Protein AF-A0AAU1Y6W6-F1 (afdb_monomer)

Radius of gyration: 13.78 Å; Cα contacts (8 Å, |Δi|>4): 88; chains: 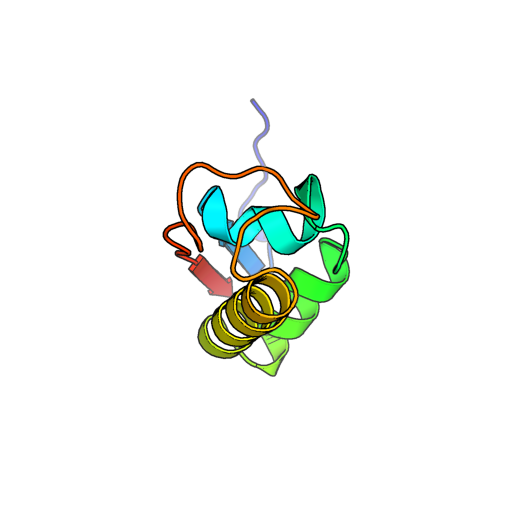1; bounding box: 32×22×35 Å

pLDDT: mean 91.74, std 8.06, range [54.12, 98.06]

Solvent-accessible surface area (backbone atoms only — not comparable to full-atom values): 4854 Å² total; per-residue (Å²): 141,87,87,76,68,68,91,82,53,58,61,52,74,50,65,33,73,46,46,46,31,38,43,70,81,64,61,77,43,51,75,68,51,53,54,48,40,40,74,77,56,29,62,64,51,48,52,52,49,47,52,56,57,36,64,77,33,61,81,19,77,86,59,80,53,98,52,59,66,66,74,64,47,69,50,78,49,74,112

Structure (mmCIF, N/CA/C/O backbone):
data_AF-A0AAU1Y6W6-F1
#
_entry.id   AF-A0AAU1Y6W6-F1
#
loop_
_atom_site.group_PDB
_atom_site.id
_atom_site.type_symbol
_atom_site.label_atom_id
_atom_site.label_alt_id
_atom_site.label_comp_id
_atom_site.label_asym_id
_atom_site.label_entity_id
_atom_site.label_seq_id
_atom_site.pdbx_PDB_ins_code
_atom_site.Cartn_x
_atom_site.Cartn_y
_atom_site.Cartn_z
_atom_site.occupancy
_atom_site.B_iso_or_equiv
_atom_site.auth_seq_id
_atom_site.auth_comp_id
_atom_site.auth_asym_id
_atom_site.auth_atom_id
_atom_site.pdbx_PDB_model_num
ATOM 1 N N . MET A 1 1 ? 7.191 13.515 17.376 1.00 54.12 1 MET A N 1
ATOM 2 C CA . MET A 1 1 ? 6.242 12.557 17.982 1.00 54.12 1 MET A CA 1
ATOM 3 C C . MET A 1 1 ? 4.888 13.236 18.041 1.00 54.12 1 MET A C 1
ATOM 5 O O . MET A 1 1 ? 4.835 14.362 18.516 1.00 54.12 1 MET A O 1
ATOM 9 N N . GLY A 1 2 ? 3.849 12.601 17.506 1.00 85.00 2 GLY A N 1
ATOM 10 C CA . GLY A 1 2 ? 2.465 13.069 17.598 1.00 85.00 2 GLY A CA 1
ATOM 11 C C . GLY A 1 2 ? 1.625 12.015 18.310 1.00 85.00 2 GLY A C 1
ATOM 12 O O . GLY A 1 2 ? 1.932 10.828 18.218 1.00 85.00 2 GLY A O 1
ATOM 13 N N . SER A 1 3 ? 0.601 12.446 19.032 1.00 89.00 3 SER A N 1
ATOM 14 C CA . SER A 1 3 ? -0.384 11.575 19.670 1.00 89.00 3 SER A CA 1
ATOM 15 C C . SER A 1 3 ? -1.785 12.037 19.287 1.00 89.00 3 SER A C 1
ATOM 17 O O . SER A 1 3 ? -2.002 13.206 18.969 1.00 89.00 3 SER A O 1
ATOM 19 N N . THR A 1 4 ? -2.733 11.107 19.293 1.00 89.44 4 THR A N 1
ATOM 20 C CA . THR A 1 4 ? -4.151 11.393 19.078 1.00 89.44 4 THR A CA 1
ATOM 21 C C . THR A 1 4 ? -4.975 10.498 20.008 1.00 89.44 4 THR A C 1
ATOM 23 O O . THR A 1 4 ? -4.582 9.343 20.218 1.00 89.44 4 THR A O 1
ATOM 26 N N . PRO A 1 5 ? -6.055 11.005 20.625 1.00 90.88 5 PRO A N 1
ATOM 27 C CA . PRO A 1 5 ? -6.967 10.185 21.415 1.00 90.88 5 PRO A CA 1
ATOM 28 C C . PRO A 1 5 ? -7.591 9.076 20.562 1.00 90.88 5 PRO A C 1
ATOM 30 O O . PRO A 1 5 ? -8.018 9.316 19.436 1.00 90.88 5 PRO A O 1
ATOM 33 N N . THR A 1 6 ? -7.679 7.853 21.087 1.00 88.75 6 THR A N 1
ATOM 34 C CA . THR A 1 6 ? -8.271 6.732 20.333 1.00 88.75 6 THR A CA 1
ATOM 35 C C . THR A 1 6 ? -9.781 6.877 20.145 1.00 88.75 6 THR A C 1
ATOM 37 O O . THR A 1 6 ? -10.327 6.283 19.225 1.00 88.75 6 THR A O 1
ATOM 40 N N . GLU A 1 7 ? -10.452 7.668 20.988 1.00 91.62 7 GLU A N 1
ATOM 41 C CA . GLU A 1 7 ? -11.893 7.959 20.901 1.00 91.62 7 GLU A CA 1
ATOM 42 C C . GLU A 1 7 ? -12.304 8.673 19.603 1.00 91.62 7 GLU A C 1
ATOM 44 O O . GLU A 1 7 ? -13.419 8.469 19.117 1.00 91.62 7 GLU A O 1
ATOM 49 N N . ASP A 1 8 ? -11.380 9.417 18.989 1.00 89.44 8 ASP A N 1
ATOM 50 C CA . ASP A 1 8 ? -11.607 10.135 17.730 1.00 89.44 8 ASP A CA 1
ATOM 51 C C . ASP A 1 8 ? -11.165 9.336 16.490 1.00 89.44 8 ASP A C 1
ATOM 53 O O . ASP A 1 8 ? -11.426 9.733 15.349 1.00 89.44 8 ASP A O 1
ATOM 57 N N . VAL A 1 9 ? -10.506 8.187 16.680 1.00 92.00 9 VAL A N 1
ATOM 58 C CA . VAL A 1 9 ? -9.953 7.370 15.594 1.00 92.0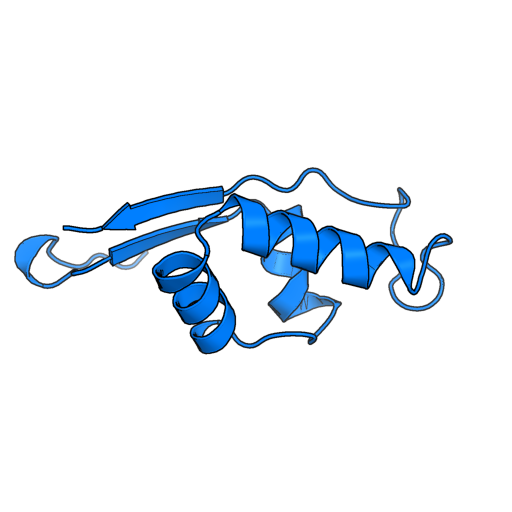0 9 VAL A CA 1
ATOM 59 C C . VAL A 1 9 ? -10.912 6.235 15.246 1.00 92.00 9 VAL A C 1
ATOM 61 O O . VAL A 1 9 ? -11.195 5.356 16.050 1.00 92.00 9 VAL A O 1
ATOM 64 N N . ARG A 1 10 ? -11.390 6.219 13.997 1.00 91.81 10 ARG A N 1
ATOM 65 C CA . ARG A 1 10 ? -12.292 5.166 13.482 1.00 91.81 10 ARG A CA 1
ATOM 66 C C . ARG A 1 10 ? -11.566 3.980 12.859 1.00 91.81 10 ARG A C 1
ATOM 68 O O . ARG A 1 10 ? -12.117 2.887 12.786 1.00 91.81 10 ARG A O 1
ATOM 75 N N . ALA A 1 11 ? -10.340 4.191 12.395 1.00 93.31 11 ALA A N 1
ATOM 76 C CA . ALA A 1 11 ? -9.486 3.139 11.870 1.00 93.31 11 ALA A CA 1
ATOM 77 C C . ALA A 1 11 ? -8.020 3.579 11.892 1.00 93.31 11 ALA A C 1
ATOM 79 O O . ALA A 1 11 ? -7.717 4.766 11.771 1.00 93.31 11 ALA A O 1
ATOM 80 N N . ALA A 1 12 ? -7.116 2.614 12.006 1.00 94.38 12 ALA A N 1
ATOM 81 C CA . ALA A 1 12 ? -5.678 2.818 11.959 1.00 94.38 12 ALA A CA 1
ATOM 82 C C . ALA A 1 12 ? -5.018 1.689 11.163 1.00 94.38 12 ALA A C 1
ATOM 84 O O . ALA A 1 12 ? -5.451 0.538 11.221 1.00 94.38 12 ALA A O 1
ATOM 85 N N . THR A 1 13 ? -3.949 2.013 10.435 1.00 96.38 13 THR A N 1
ATOM 86 C CA . THR A 1 13 ? -3.125 1.018 9.745 1.00 96.38 13 THR A CA 1
ATOM 87 C C . THR A 1 13 ? -1.654 1.223 10.069 1.00 96.38 13 THR A C 1
ATOM 89 O O . THR A 1 13 ? -1.184 2.356 10.154 1.00 96.38 13 THR A O 1
ATOM 92 N N . VAL A 1 14 ? -0.925 0.120 10.201 1.00 96.56 14 VAL A N 1
ATOM 93 C CA . VAL A 1 14 ? 0.539 0.088 10.267 1.00 96.56 14 VAL A CA 1
ATOM 94 C C . VAL A 1 14 ? 1.039 -0.709 9.070 1.00 96.56 14 VAL A C 1
ATOM 96 O O . VAL A 1 14 ? 0.503 -1.775 8.764 1.00 96.56 14 VAL A O 1
ATOM 99 N N . LEU A 1 15 ? 2.035 -0.167 8.375 1.00 96.38 15 LEU A N 1
ATOM 100 C CA . LEU A 1 15 ? 2.584 -0.699 7.129 1.00 96.38 15 LEU A CA 1
ATOM 101 C C . LEU A 1 15 ? 4.093 -0.896 7.300 1.00 96.38 15 LEU A C 1
ATOM 103 O O . LEU A 1 15 ? 4.757 -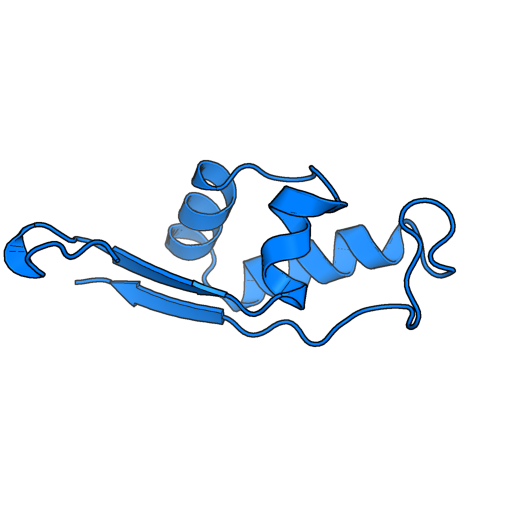0.039 7.885 1.00 96.38 15 LEU A O 1
ATOM 107 N N . SER A 1 16 ? 4.634 -2.003 6.789 1.00 95.44 16 SER A N 1
ATOM 108 C CA . SER A 1 16 ? 6.083 -2.128 6.599 1.00 95.44 16 SER A CA 1
ATOM 109 C C . SER A 1 16 ? 6.564 -1.218 5.466 1.00 95.44 16 SER A C 1
ATOM 111 O O . SER A 1 16 ? 5.763 -0.802 4.625 1.00 95.44 16 SER A O 1
ATOM 113 N N . ASP A 1 17 ? 7.878 -0.982 5.397 1.00 92.50 17 ASP A N 1
ATOM 114 C CA . ASP A 1 17 ? 8.506 -0.234 4.297 1.00 92.50 17 ASP A CA 1
ATOM 115 C C . ASP A 1 17 ? 8.086 -0.784 2.922 1.00 92.50 17 ASP A C 1
ATOM 117 O O . ASP A 1 17 ? 7.621 -0.041 2.058 1.00 92.50 17 ASP A O 1
ATOM 121 N N . GLY A 1 18 ? 8.121 -2.113 2.759 1.00 92.62 18 GLY A N 1
ATOM 122 C CA . GLY A 1 18 ? 7.691 -2.791 1.535 1.00 92.62 18 GLY A CA 1
ATOM 123 C C . GLY A 1 18 ? 6.236 -2.516 1.141 1.00 92.62 18 GLY A C 1
ATOM 124 O O . GLY A 1 18 ? 5.930 -2.425 -0.045 1.00 92.62 18 GLY A O 1
ATOM 125 N N . ALA A 1 19 ? 5.338 -2.332 2.113 1.00 94.88 19 ALA A N 1
ATOM 126 C CA . ALA A 1 19 ? 3.944 -1.987 1.842 1.00 94.88 19 ALA A CA 1
ATOM 127 C C . ALA A 1 19 ? 3.753 -0.484 1.565 1.00 94.88 19 ALA A C 1
ATOM 129 O O . ALA A 1 19 ? 2.939 -0.125 0.710 1.00 94.88 19 ALA A O 1
ATOM 130 N N . SER A 1 20 ? 4.506 0.403 2.231 1.00 95.50 20 SER A N 1
ATOM 131 C CA . SER A 1 20 ? 4.430 1.850 1.975 1.00 95.50 20 SER A CA 1
ATOM 132 C C . SER A 1 20 ? 4.911 2.241 0.581 1.00 95.50 20 SER A C 1
ATOM 134 O O . SER A 1 20 ? 4.422 3.240 0.046 1.00 95.50 20 SER A O 1
ATOM 136 N N . ARG A 1 21 ? 5.771 1.423 -0.047 1.00 94.31 21 ARG A N 1
ATOM 137 C CA . ARG A 1 21 ? 6.327 1.706 -1.381 1.00 94.31 21 ARG A CA 1
ATOM 138 C C . ARG A 1 21 ? 5.298 1.937 -2.467 1.00 94.31 21 ARG A C 1
ATOM 140 O O . ARG A 1 21 ? 5.57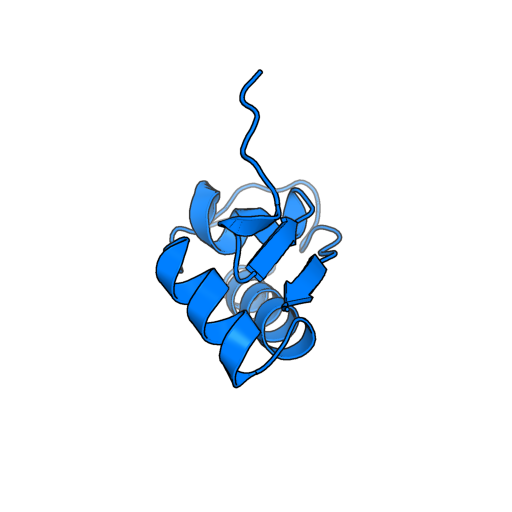7 2.661 -3.418 1.00 94.31 21 ARG A O 1
ATOM 147 N N . LEU A 1 22 ? 4.095 1.385 -2.314 1.00 96.44 22 LEU A N 1
ATOM 148 C CA . LEU A 1 22 ? 2.988 1.650 -3.228 1.00 96.44 22 LEU A CA 1
ATOM 149 C C . LEU A 1 22 ? 2.696 3.153 -3.376 1.00 96.44 22 LEU A C 1
ATOM 151 O O . LEU A 1 22 ? 2.349 3.602 -4.469 1.00 96.44 22 LEU A O 1
ATOM 155 N N . VAL A 1 23 ? 2.871 3.916 -2.294 1.00 97.12 23 VAL A N 1
ATOM 156 C CA . VAL A 1 23 ? 2.643 5.365 -2.241 1.00 97.12 23 VAL A CA 1
ATOM 157 C C . VAL A 1 23 ? 3.939 6.148 -2.421 1.00 97.12 23 VAL A C 1
ATOM 159 O O . VAL A 1 23 ? 3.951 7.126 -3.164 1.00 97.12 23 VAL A O 1
ATOM 162 N N . THR A 1 24 ? 5.022 5.740 -1.756 1.00 94.81 24 THR A N 1
ATOM 163 C CA . THR A 1 24 ? 6.275 6.507 -1.698 1.00 94.81 24 THR A CA 1
ATOM 164 C C . THR A 1 24 ? 7.111 6.372 -2.972 1.00 94.81 24 THR A C 1
ATOM 166 O O . THR A 1 24 ? 7.233 7.335 -3.724 1.00 94.81 24 THR A O 1
ATOM 169 N N . GLU A 1 25 ? 7.671 5.196 -3.254 1.00 93.62 25 GLU A N 1
ATOM 170 C CA . GLU A 1 25 ? 8.579 4.980 -4.388 1.00 93.62 25 GLU A CA 1
ATOM 171 C C . GLU A 1 25 ? 7.827 4.729 -5.695 1.00 93.62 25 GLU A C 1
ATOM 173 O O . GLU A 1 25 ? 8.229 5.210 -6.756 1.00 93.62 25 GLU A O 1
ATOM 178 N N . TYR A 1 26 ? 6.744 3.949 -5.640 1.00 93.94 26 TYR A N 1
ATOM 179 C CA . TYR A 1 26 ? 6.005 3.543 -6.832 1.00 93.94 26 TYR A CA 1
ATOM 180 C C . TYR A 1 26 ? 5.039 4.622 -7.307 1.00 93.94 26 TYR A C 1
ATOM 182 O O . TYR A 1 26 ? 4.758 4.681 -8.504 1.00 93.94 26 TYR A O 1
ATOM 190 N N . ALA A 1 27 ? 4.561 5.475 -6.393 1.00 95.88 27 ALA A N 1
ATOM 191 C CA . ALA A 1 27 ? 3.555 6.503 -6.659 1.00 95.88 27 ALA A CA 1
ATOM 192 C C . ALA A 1 27 ? 2.327 5.950 -7.419 1.00 95.88 27 ALA A C 1
ATOM 194 O O . ALA A 1 27 ? 1.762 6.614 -8.287 1.00 95.88 27 ALA A O 1
ATOM 195 N N . MET A 1 28 ? 1.938 4.707 -7.110 1.00 97.44 28 MET A N 1
ATOM 196 C CA . MET A 1 28 ? 0.827 3.986 -7.749 1.00 97.44 28 MET A CA 1
ATOM 197 C C . MET A 1 28 ? -0.479 4.083 -6.958 1.00 97.44 28 MET A C 1
ATOM 199 O O . MET A 1 28 ? -1.525 3.669 -7.450 1.00 97.44 28 MET A O 1
ATOM 203 N N . ALA A 1 29 ? -0.424 4.619 -5.740 1.00 97.62 29 ALA A N 1
ATOM 204 C CA . ALA A 1 29 ? -1.587 4.936 -4.930 1.00 97.62 29 ALA A CA 1
ATOM 205 C C . ALA A 1 29 ? -1.301 6.145 -4.037 1.00 97.62 29 ALA A C 1
ATOM 207 O O . ALA A 1 29 ? -0.157 6.471 -3.730 1.00 97.62 29 ALA A O 1
ATOM 208 N N . THR A 1 30 ? -2.359 6.779 -3.562 1.00 98.06 30 THR A N 1
ATOM 209 C CA . THR A 1 30 ? -2.333 7.750 -2.468 1.00 98.06 30 THR A CA 1
ATOM 210 C C . THR A 1 30 ? -2.629 7.063 -1.134 1.00 98.06 30 THR A C 1
ATOM 212 O O . THR A 1 30 ? -3.262 6.007 -1.086 1.00 98.06 30 THR A O 1
ATOM 215 N N . TRP A 1 31 ? -2.271 7.694 -0.010 1.00 97.12 31 TRP A N 1
ATOM 216 C CA . TRP A 1 31 ? -2.642 7.189 1.323 1.00 97.12 31 TRP A CA 1
ATOM 217 C C . TRP A 1 31 ? -4.156 7.009 1.504 1.00 97.12 31 TRP A C 1
ATOM 219 O O . TRP A 1 31 ? -4.603 6.078 2.173 1.00 97.12 31 TRP A O 1
ATOM 229 N N . ARG A 1 32 ? -4.960 7.872 0.871 1.00 97.06 32 ARG A N 1
ATOM 230 C CA . ARG A 1 32 ? -6.425 7.766 0.874 1.00 97.06 32 ARG A CA 1
ATOM 231 C C . ARG A 1 32 ? -6.905 6.514 0.138 1.00 97.06 32 ARG A C 1
ATOM 233 O O . ARG A 1 32 ? -7.833 5.856 0.605 1.00 97.06 32 ARG A O 1
ATOM 240 N N . GLU A 1 33 ? -6.300 6.184 -0.999 1.00 97.75 33 GLU A N 1
ATOM 241 C CA . GLU A 1 33 ? -6.624 4.968 -1.757 1.00 97.75 33 GLU A CA 1
ATOM 242 C C . GLU A 1 33 ? -6.193 3.717 -0.997 1.00 97.75 33 GLU A C 1
ATOM 244 O O . GLU A 1 33 ? -7.001 2.808 -0.862 1.00 97.75 33 GLU A O 1
ATOM 249 N N . VAL A 1 34 ? -5.005 3.725 -0.382 1.00 97.62 34 VAL A N 1
ATOM 250 C CA . VAL A 1 34 ? -4.548 2.663 0.532 1.00 97.62 34 VAL A CA 1
ATOM 251 C C . VAL A 1 34 ? -5.582 2.388 1.627 1.00 97.62 34 VAL A C 1
ATOM 253 O O . VAL A 1 34 ? -6.009 1.248 1.804 1.00 97.62 34 VAL A O 1
ATOM 256 N N . PHE A 1 35 ? -6.045 3.427 2.330 1.00 96.56 35 PHE A N 1
ATOM 257 C CA . PHE A 1 35 ? -7.081 3.274 3.356 1.00 96.56 35 PHE A CA 1
ATOM 258 C C . PHE A 1 35 ? -8.420 2.802 2.784 1.00 96.56 35 PHE A C 1
ATOM 260 O O . PHE A 1 35 ? -9.115 2.017 3.425 1.00 96.56 35 PHE A O 1
ATOM 267 N N . THR A 1 36 ? -8.788 3.261 1.586 1.00 96.56 36 THR A N 1
ATOM 268 C CA . THR A 1 36 ? -10.016 2.818 0.915 1.00 96.56 36 THR A CA 1
ATOM 269 C C . THR A 1 36 ? -9.949 1.321 0.620 1.00 96.56 36 THR A C 1
ATOM 271 O O . THR A 1 36 ? -10.854 0.601 1.035 1.00 96.56 36 THR A O 1
ATOM 274 N N . THR A 1 37 ? -8.855 0.843 0.016 1.00 97.50 37 THR A N 1
ATOM 275 C CA . THR A 1 37 ? -8.614 -0.581 -0.260 1.00 97.50 37 THR A CA 1
ATOM 276 C C . THR A 1 37 ? -8.639 -1.407 1.019 1.00 97.50 37 THR A C 1
ATOM 278 O O . THR A 1 37 ? -9.277 -2.452 1.057 1.00 97.50 37 THR A O 1
ATOM 281 N N . LEU A 1 38 ? -8.013 -0.938 2.101 1.00 96.81 38 LEU A N 1
ATOM 282 C CA . LEU A 1 38 ? -8.047 -1.653 3.380 1.00 96.81 38 LEU A CA 1
ATOM 283 C C . LEU A 1 38 ? -9.458 -1.792 3.940 1.00 96.81 38 LEU A C 1
ATOM 285 O O . LEU A 1 38 ? -9.808 -2.836 4.484 1.00 96.81 38 LEU A O 1
ATOM 289 N N . ARG A 1 39 ? -10.284 -0.760 3.781 1.00 95.44 39 ARG A N 1
ATOM 290 C CA . ARG A 1 39 ? -11.648 -0.757 4.303 1.00 95.44 39 ARG A CA 1
ATOM 291 C C . ARG A 1 39 ? -12.611 -1.602 3.465 1.00 95.44 39 ARG A C 1
ATOM 293 O O . ARG A 1 39 ? -13.587 -2.101 4.013 1.00 95.44 39 ARG A O 1
ATOM 300 N N . THR A 1 40 ? -12.369 -1.744 2.160 1.00 95.94 40 THR A N 1
ATOM 301 C CA . THR A 1 40 ? -13.249 -2.494 1.242 1.00 95.94 40 THR A CA 1
ATOM 302 C C . THR A 1 40 ? -12.781 -3.924 0.981 1.00 95.94 40 THR A C 1
ATOM 304 O O . THR A 1 40 ? -13.606 -4.827 0.901 1.00 95.94 40 THR A O 1
ATOM 307 N N . GLY A 1 41 ? -11.472 -4.114 0.841 1.00 94.94 41 GLY A N 1
ATOM 308 C CA . GLY A 1 41 ? -10.817 -5.349 0.401 1.00 94.94 41 GLY A CA 1
ATOM 309 C C . GLY A 1 41 ? -9.876 -5.980 1.426 1.00 94.94 41 GLY A C 1
ATOM 310 O O . GLY A 1 41 ? -9.434 -7.122 1.281 1.00 94.94 41 GLY A O 1
ATOM 311 N N . GLY A 1 42 ? -9.569 -5.244 2.494 1.00 96.19 42 GLY A N 1
ATOM 312 C CA . GLY A 1 42 ? -8.694 -5.699 3.562 1.00 96.19 42 GLY A CA 1
ATOM 313 C C . GLY A 1 42 ? -7.203 -5.731 3.191 1.00 96.19 42 GLY A C 1
ATOM 314 O O . GLY A 1 42 ? -6.798 -5.399 2.074 1.00 96.19 42 GLY A O 1
ATOM 315 N N . PRO A 1 43 ? -6.351 -6.155 4.143 1.00 96.62 43 PRO A N 1
ATOM 316 C CA . PRO A 1 43 ? -4.897 -6.201 3.969 1.00 96.62 43 PRO A CA 1
ATOM 317 C C . PRO A 1 43 ? -4.422 -7.044 2.783 1.00 96.62 43 PRO A C 1
ATOM 319 O O . PRO A 1 43 ? -3.440 -6.693 2.131 1.00 96.62 43 PRO A O 1
ATOM 322 N N . ARG A 1 44 ? -5.116 -8.150 2.489 1.00 96.81 44 ARG A N 1
ATOM 323 C CA . ARG A 1 44 ? -4.729 -9.065 1.410 1.00 96.81 44 ARG A CA 1
ATOM 324 C C . ARG A 1 44 ? -4.813 -8.397 0.041 1.00 96.81 44 ARG A C 1
ATOM 326 O O . ARG A 1 44 ? -3.869 -8.504 -0.731 1.00 96.81 44 ARG A O 1
ATOM 333 N N . GLU A 1 45 ? -5.896 -7.673 -0.230 1.00 97.50 45 GLU A N 1
ATOM 334 C CA . GLU A 1 45 ? -6.070 -6.975 -1.507 1.00 97.50 45 GLU A CA 1
ATOM 335 C C . GLU A 1 45 ? -4.994 -5.901 -1.717 1.00 97.50 45 GLU A C 1
ATOM 337 O O . GLU A 1 45 ? -4.475 -5.721 -2.823 1.00 97.50 45 GLU A O 1
ATOM 342 N N . LEU A 1 46 ? -4.597 -5.220 -0.640 1.00 97.50 46 LEU A N 1
ATOM 343 C CA . LEU A 1 46 ? -3.523 -4.239 -0.705 1.00 97.50 46 LEU A CA 1
ATOM 344 C C . LEU A 1 46 ? -2.162 -4.898 -0.980 1.00 97.50 46 LEU A C 1
ATOM 346 O O . LEU A 1 46 ? -1.420 -4.410 -1.831 1.00 97.50 46 LEU A O 1
ATOM 350 N N . ILE A 1 47 ? -1.857 -6.034 -0.342 1.00 96.38 47 ILE A N 1
ATOM 351 C CA . ILE A 1 47 ? -0.651 -6.821 -0.655 1.00 96.38 47 ILE A CA 1
ATOM 352 C C . ILE A 1 47 ? -0.670 -7.269 -2.121 1.00 96.38 47 ILE A C 1
ATOM 354 O O . ILE A 1 47 ? 0.322 -7.085 -2.824 1.00 96.38 47 ILE A O 1
ATOM 358 N N . ASP A 1 48 ? -1.793 -7.792 -2.614 1.00 96.88 48 ASP A N 1
ATOM 359 C CA . ASP A 1 48 ? -1.924 -8.211 -4.013 1.00 96.88 48 ASP A CA 1
ATOM 360 C C . ASP A 1 48 ? -1.689 -7.036 -4.978 1.00 96.88 48 ASP A C 1
ATOM 362 O O . ASP A 1 48 ? -1.076 -7.204 -6.034 1.00 96.88 48 ASP A O 1
ATOM 366 N N . THR A 1 49 ? -2.117 -5.827 -4.608 1.00 96.69 49 THR A N 1
ATOM 367 C CA . THR A 1 49 ? -1.864 -4.600 -5.378 1.00 96.69 49 THR A CA 1
ATOM 368 C C . THR A 1 49 ? -0.377 -4.245 -5.416 1.00 96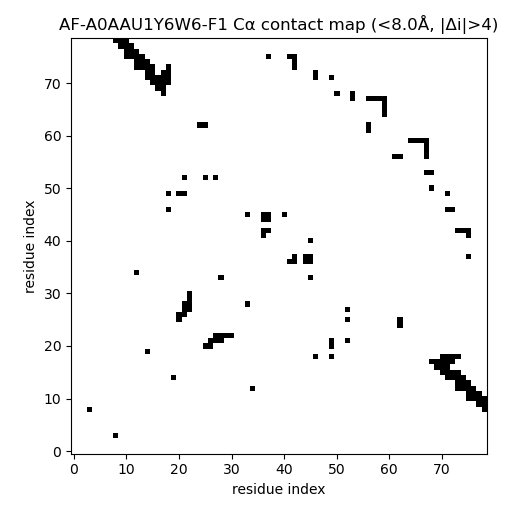.69 49 THR A C 1
ATOM 370 O O . THR A 1 49 ? 0.149 -3.971 -6.496 1.00 96.69 49 THR A O 1
ATOM 373 N N . VAL A 1 50 ? 0.328 -4.330 -4.281 1.00 94.88 50 VAL A N 1
ATOM 374 C CA . VAL A 1 50 ? 1.793 -4.160 -4.228 1.00 94.88 50 VAL A CA 1
ATOM 375 C C . VAL A 1 50 ? 2.478 -5.150 -5.171 1.00 94.88 50 VAL A C 1
ATOM 377 O O . VAL A 1 50 ? 3.279 -4.744 -6.012 1.00 94.88 50 VAL A O 1
ATOM 380 N N . ARG A 1 51 ? 2.106 -6.437 -5.111 1.00 94.94 51 ARG A N 1
ATOM 381 C CA . ARG A 1 51 ? 2.714 -7.478 -5.958 1.00 94.94 51 ARG A CA 1
ATOM 382 C C . ARG A 1 51 ? 2.437 -7.270 -7.444 1.00 94.94 51 ARG A C 1
ATOM 384 O O . ARG A 1 51 ? 3.328 -7.485 -8.262 1.00 94.94 51 ARG A O 1
ATOM 391 N N . LYS A 1 52 ? 1.239 -6.804 -7.810 1.00 95.75 52 LYS A N 1
ATOM 392 C CA . LYS A 1 52 ? 0.914 -6.444 -9.201 1.00 95.75 52 LYS A CA 1
ATOM 393 C C . LYS A 1 52 ? 1.803 -5.315 -9.717 1.00 95.75 52 LYS A C 1
ATOM 395 O O . LYS A 1 52 ? 2.270 -5.400 -10.848 1.00 95.75 52 LYS A O 1
ATOM 400 N N . VAL A 1 53 ? 2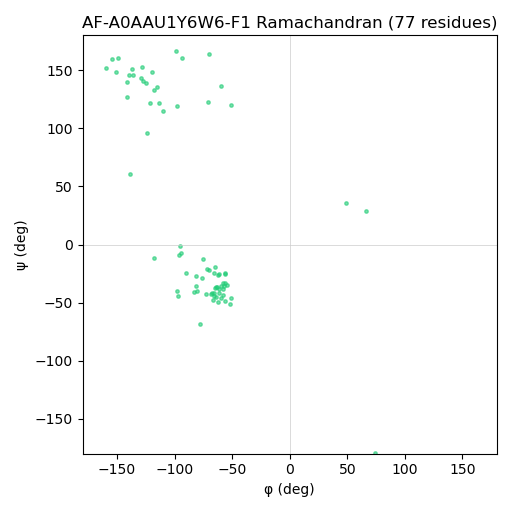.064 -4.291 -8.904 1.00 95.31 53 VAL A N 1
ATOM 401 C CA . VAL A 1 53 ? 2.953 -3.179 -9.277 1.00 95.31 53 VAL A CA 1
ATOM 402 C C . VAL A 1 53 ? 4.397 -3.653 -9.419 1.00 95.31 53 VAL A C 1
ATOM 404 O O . VAL A 1 53 ? 5.020 -3.389 -10.448 1.00 95.31 53 VAL A O 1
ATOM 407 N N . GLU A 1 54 ? 4.917 -4.409 -8.451 1.00 92.94 54 GLU A N 1
ATOM 408 C CA . GLU A 1 54 ? 6.270 -4.978 -8.516 1.00 92.94 54 GLU A CA 1
ATOM 409 C C . GLU A 1 54 ? 6.467 -5.862 -9.758 1.00 92.94 54 GLU A C 1
ATOM 411 O O . GLU A 1 54 ? 7.517 -5.798 -10.402 1.00 92.94 54 GLU A O 1
ATOM 416 N N . ALA A 1 55 ? 5.443 -6.632 -10.144 1.00 93.56 55 ALA A N 1
ATOM 417 C CA . ALA A 1 55 ? 5.464 -7.484 -11.332 1.00 93.56 55 ALA A CA 1
ATOM 418 C C . ALA A 1 55 ? 5.575 -6.703 -12.655 1.00 93.56 55 ALA A C 1
ATOM 420 O O . ALA A 1 55 ? 5.997 -7.276 -13.658 1.00 93.56 55 ALA A O 1
ATOM 421 N N . THR A 1 56 ? 5.255 -5.401 -12.673 1.00 94.31 56 THR A N 1
ATOM 422 C CA . THR A 1 56 ? 5.499 -4.540 -13.849 1.00 94.31 56 THR A CA 1
ATOM 423 C C . THR A 1 56 ? 6.972 -4.159 -14.022 1.00 94.31 56 THR A C 1
ATOM 425 O O . THR A 1 56 ? 7.358 -3.666 -15.080 1.00 94.31 56 THR A O 1
ATOM 428 N N . ASP A 1 57 ? 7.805 -4.401 -13.008 1.00 92.94 57 ASP A N 1
ATOM 429 C CA . ASP A 1 57 ? 9.232 -4.084 -13.003 1.00 92.94 57 ASP A CA 1
ATOM 430 C C . ASP A 1 57 ? 10.053 -5.219 -12.358 1.00 92.94 57 ASP A C 1
ATOM 432 O O . ASP A 1 57 ? 10.725 -5.000 -11.352 1.00 92.94 57 ASP A O 1
ATOM 436 N N . PRO A 1 58 ? 10.029 -6.452 -12.894 1.00 87.25 58 PRO A N 1
ATOM 437 C CA . PRO A 1 58 ? 10.577 -7.638 -12.218 1.00 87.25 58 PRO A CA 1
ATOM 438 C C . PRO A 1 58 ? 12.085 -7.551 -11.927 1.00 87.25 58 PRO A C 1
ATOM 440 O O . PRO A 1 58 ? 12.587 -8.191 -11.000 1.00 87.25 58 PRO A O 1
ATOM 443 N N . THR A 1 59 ? 12.807 -6.746 -12.711 1.00 88.19 59 THR A N 1
ATOM 444 C CA . THR A 1 59 ? 14.253 -6.524 -12.582 1.00 88.19 59 THR A CA 1
ATOM 445 C C . THR A 1 59 ? 14.615 -5.292 -11.756 1.00 88.19 59 THR A C 1
ATOM 447 O O . THR A 1 59 ? 15.798 -4.994 -11.632 1.00 88.19 59 THR A O 1
ATOM 450 N N . GLY A 1 60 ? 13.639 -4.530 -11.251 1.00 89.62 60 GLY A N 1
ATOM 451 C CA . GLY A 1 60 ? 13.924 -3.314 -10.488 1.00 89.62 60 GLY A CA 1
ATOM 452 C C . GLY A 1 60 ? 14.571 -2.197 -11.305 1.00 89.62 60 GLY A C 1
ATOM 453 O O . GLY A 1 60 ? 15.366 -1.438 -10.767 1.00 89.62 60 GLY A O 1
ATOM 454 N N . ARG A 1 61 ? 14.308 -2.116 -12.614 1.00 89.81 61 ARG A N 1
ATOM 455 C CA . ARG A 1 61 ? 14.902 -1.084 -13.481 1.00 89.81 61 ARG A CA 1
ATOM 456 C C . ARG A 1 61 ? 14.167 0.239 -13.355 1.00 89.81 61 ARG A C 1
ATOM 458 O O . ARG A 1 61 ? 14.804 1.287 -13.365 1.00 89.81 61 ARG A O 1
ATOM 465 N N . ARG A 1 62 ? 12.837 0.185 -13.258 1.00 90.88 62 ARG A N 1
ATOM 466 C CA 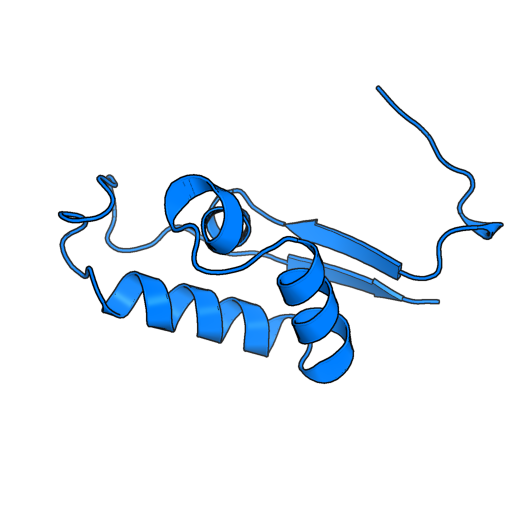. ARG A 1 62 ? 11.998 1.372 -13.074 1.00 90.88 62 ARG A CA 1
ATOM 467 C C . ARG A 1 62 ? 12.133 1.917 -11.657 1.00 90.88 62 ARG A C 1
ATOM 469 O O . ARG A 1 62 ? 12.263 3.124 -11.488 1.00 90.88 62 ARG A O 1
ATOM 476 N N . TRP A 1 63 ? 12.143 1.026 -10.669 1.00 90.31 63 TRP A N 1
ATOM 477 C CA . TRP A 1 63 ? 12.375 1.362 -9.268 1.00 90.31 63 TRP A CA 1
ATOM 478 C C . TRP A 1 63 ? 13.552 0.542 -8.738 1.00 90.31 63 TRP A C 1
ATOM 480 O O . TRP A 1 63 ? 13.336 -0.618 -8.360 1.00 90.31 63 TRP A O 1
ATOM 490 N N . PRO A 1 64 ? 14.776 1.120 -8.730 1.00 84.69 64 PRO A N 1
ATOM 491 C CA . PRO A 1 64 ? 15.992 0.459 -8.264 1.00 84.69 64 PRO A CA 1
ATOM 492 C C . PRO A 1 64 ? 15.815 -0.160 -6.883 1.00 84.69 64 PRO A C 1
ATOM 494 O O . PRO A 1 64 ? 15.512 0.530 -5.912 1.00 84.69 64 PRO A O 1
ATOM 497 N N . ARG A 1 65 ? 16.006 -1.478 -6.795 1.00 79.75 65 ARG A N 1
ATOM 498 C CA . ARG A 1 65 ? 15.877 -2.242 -5.551 1.00 79.75 65 ARG A CA 1
ATOM 499 C C . ARG A 1 65 ? 16.786 -3.459 -5.549 1.00 79.75 65 ARG A C 1
ATOM 501 O O . ARG A 1 65 ? 17.050 -4.051 -6.590 1.00 79.75 65 ARG A O 1
ATO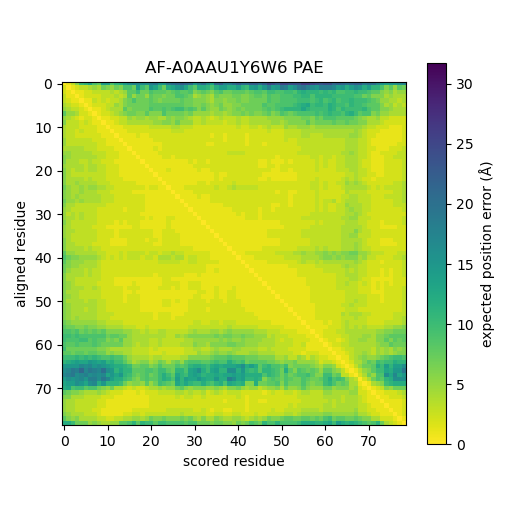M 508 N N . TYR A 1 66 ? 17.252 -3.834 -4.359 1.00 71.50 66 TYR A N 1
ATOM 509 C CA . TYR A 1 66 ? 18.206 -4.934 -4.180 1.00 71.50 66 TYR A CA 1
ATOM 510 C C . TYR A 1 66 ? 17.577 -6.323 -4.415 1.00 71.50 66 TYR A C 1
ATOM 512 O O . TYR A 1 66 ? 18.285 -7.290 -4.684 1.00 71.50 66 TYR A O 1
ATOM 520 N N . LYS A 1 67 ? 16.245 -6.434 -4.319 1.00 70.62 67 LYS A N 1
ATOM 521 C CA . LYS A 1 67 ? 15.459 -7.657 -4.550 1.00 70.62 67 LYS A CA 1
ATOM 522 C C . LYS A 1 67 ? 14.208 -7.334 -5.365 1.00 70.62 67 LYS A C 1
ATOM 524 O O . LYS A 1 67 ? 13.676 -6.235 -5.239 1.00 70.62 67 LYS A O 1
ATOM 529 N N . SER A 1 68 ? 13.709 -8.294 -6.150 1.00 66.00 68 SER A N 1
ATOM 530 C CA . SER A 1 68 ? 12.530 -8.123 -7.022 1.00 66.00 68 SER A CA 1
ATOM 531 C C . SER A 1 68 ? 11.265 -7.654 -6.291 1.00 66.00 68 SER A C 1
ATOM 533 O O . SER A 1 68 ? 10.442 -6.980 -6.910 1.00 66.00 68 SER A O 1
ATOM 535 N N . GLY A 1 69 ? 11.159 -7.916 -4.986 1.00 67.75 69 GLY A N 1
ATOM 536 C CA . GLY A 1 69 ? 10.183 -7.311 -4.083 1.00 67.75 69 GLY A CA 1
ATOM 537 C C . GLY A 1 69 ? 10.688 -7.315 -2.640 1.00 67.75 69 GLY A C 1
ATOM 538 O O . GLY A 1 69 ? 11.603 -8.075 -2.308 1.00 67.75 69 GLY A O 1
ATOM 539 N N . ASP A 1 70 ? 10.117 -6.446 -1.808 1.00 74.81 70 ASP A N 1
ATOM 540 C CA . ASP A 1 70 ? 10.391 -6.397 -0.362 1.00 74.81 70 ASP A CA 1
ATOM 541 C C . ASP A 1 70 ? 9.288 -7.121 0.431 1.00 74.81 70 ASP A C 1
ATOM 543 O O . ASP A 1 70 ? 8.207 -7.423 -0.101 1.00 74.81 70 ASP A O 1
ATOM 547 N N . ASP A 1 71 ? 9.533 -7.407 1.708 1.00 86.38 71 ASP A N 1
ATOM 548 C CA . ASP A 1 71 ? 8.508 -7.974 2.581 1.00 86.38 71 ASP A CA 1
ATOM 549 C C . ASP A 1 71 ? 7.433 -6.913 2.891 1.00 86.38 71 ASP A C 1
ATOM 551 O O . ASP A 1 71 ? 7.696 -5.827 3.418 1.00 86.38 71 ASP A O 1
ATOM 555 N N . ALA A 1 72 ? 6.180 -7.236 2.560 1.00 92.25 72 ALA A N 1
ATOM 556 C CA . ALA A 1 72 ? 5.025 -6.360 2.745 1.00 92.25 72 ALA A CA 1
ATOM 557 C C . ALA A 1 72 ? 4.135 -6.914 3.863 1.00 92.25 72 ALA A C 1
ATOM 559 O O . ALA A 1 72 ? 3.567 -7.997 3.730 1.00 92.25 72 ALA A O 1
ATOM 560 N N . SER A 1 73 ? 4.027 -6.173 4.965 1.00 95.62 73 SER A N 1
ATOM 561 C CA . SER A 1 73 ? 3.209 -6.516 6.132 1.00 95.62 73 SER A CA 1
ATOM 562 C C . SER A 1 73 ? 2.282 -5.365 6.487 1.00 95.62 73 SER A C 1
ATOM 564 O O . SER A 1 73 ? 2.673 -4.199 6.411 1.00 95.62 73 SER A O 1
ATOM 566 N N . ILE A 1 74 ? 1.049 -5.703 6.867 1.00 97.38 74 ILE A N 1
ATOM 567 C CA . ILE A 1 74 ? -0.014 -4.733 7.121 1.00 97.38 74 ILE A CA 1
ATOM 568 C C . ILE A 1 74 ? -0.831 -5.177 8.331 1.00 97.38 74 ILE A C 1
ATOM 570 O O . ILE A 1 74 ? -1.351 -6.292 8.351 1.00 97.38 74 ILE A O 1
ATOM 574 N N . ALA A 1 75 ? -0.982 -4.287 9.309 1.00 96.62 75 ALA A N 1
ATOM 575 C CA . ALA A 1 75 ? -1.937 -4.436 10.400 1.00 96.62 75 ALA A CA 1
ATOM 576 C C . ALA A 1 75 ? -2.997 -3.345 10.265 1.00 96.62 75 ALA A C 1
ATOM 578 O O . ALA A 1 75 ? -2.658 -2.164 10.260 1.00 96.62 75 ALA A O 1
ATOM 579 N N . PHE A 1 76 ? -4.264 -3.740 10.148 1.00 96.44 76 PHE A N 1
ATOM 580 C CA . PHE A 1 76 ? -5.390 -2.822 10.012 1.00 96.44 76 PHE A CA 1
ATOM 581 C C . PHE A 1 76 ? -6.377 -3.042 11.156 1.00 96.44 76 PHE A C 1
ATOM 583 O O . PHE A 1 76 ? -6.892 -4.146 11.330 1.00 96.44 76 PHE A O 1
ATOM 590 N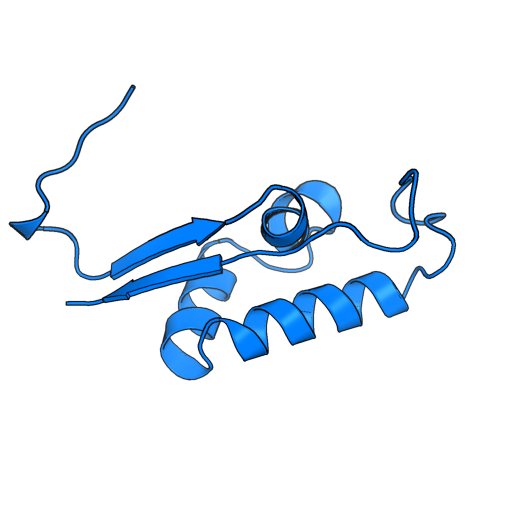 N . CYS A 1 77 ? -6.625 -1.984 11.923 1.00 94.25 77 CYS A N 1
ATOM 591 C CA . CYS A 1 77 ? -7.574 -1.959 13.027 1.00 94.25 77 CYS A CA 1
ATOM 592 C C . CYS A 1 77 ? -8.702 -0.988 12.689 1.00 94.25 77 CYS A C 1
ATOM 594 O O . CYS A 1 77 ? -8.452 0.127 12.232 1.00 94.25 77 CYS A O 1
ATOM 596 N N . GLN A 1 78 ? -9.936 -1.403 12.942 1.00 90.62 78 GLN A N 1
ATOM 597 C CA . GLN A 1 78 ? -11.132 -0.582 12.791 1.00 90.62 78 GLN A CA 1
ATOM 598 C C . GLN A 1 78 ? -12.034 -0.797 14.006 1.00 90.62 78 GLN A C 1
ATOM 600 O O . GLN A 1 78 ? -12.053 -1.902 14.554 1.00 90.62 78 GLN A O 1
ATOM 605 N N . TRP A 1 79 ? -12.730 0.261 14.416 1.00 85.12 79 TRP A N 1
ATOM 606 C CA . TRP A 1 79 ? -13.641 0.279 15.562 1.00 85.12 79 TRP A CA 1
ATOM 607 C C . TRP A 1 79 ? -15.078 0.508 15.106 1.00 85.12 79 TRP A C 1
ATOM 609 O O . TRP A 1 79 ? -15.279 1.318 14.170 1.00 85.12 79 TRP A O 1
#

Foldseek 3Di:
DDDDDCVPDFKDKDKDPLLCCCCVVLVVDHPVVVVVCCVPPNPVSSVVVSVVSLVVPQPCPSNNDPHSGDDIDMDMDGD

Secondary structure (DSSP, 8-state):
-----GGG-SEEEEE-HHHHTTTTTS--S-HHHHHHHHHHHHHHHHHHHHHHHHHTSTTSSSS--SSSS----EEEEE-

Mean predicted aligned error: 3.9 Å

Sequence (79 aa):
MGSTPTEDVRAATVLSDGASRLVTEYAMATWREVFTTLRTGGPRELIDTVRKVEATDPTGRRWPRYKSGDDASIAFCQW